Protein AF-A0A4C1X4C9-F1 (afdb_monomer_lite)

Sequence (118 aa):
MAAKERANELARNTTLTKDTAVRNKELEFVNSAVFLGITLDNRLQWGPHISKLARKFSSAAYAVKKMRNLSDVETARLVYFGCFHSLMSYGILLWGNAADIHRIFVLQNRAVRAIYKL

Radius of gyration: 23.97 Å; chains: 1; bounding box: 50×18×79 Å

Secondary structure (DSSP, 8-state):
-HHHHHHHHHHHTTGGG---EETTEEPP--SEEEETTEEEETT---HHHHHHHHHHHHHHHHHHHHHHHHS-HHHHHHHHIIIIIHHHHHHHHHHTT-TTHHHHHHHHHHHHHHHHT-

pLDDT: mean 77.12, std 12.58, range [46.16, 89.81]

Foldseek 3Di:
DVVVVVVVVVVVVVVVPQPPDDPNDHDDDDQWDQDPNAIQGPVLLSPVRVVVVLVVLLVLLVVLLVVLVVDALVVSVVSCCVPPVVVCVVCCVRCVPHPPCVSSVVSNVSSVCSSVVD

Structure (mmCIF, N/CA/C/O backbone):
data_AF-A0A4C1X4C9-F1
#
_entry.id   AF-A0A4C1X4C9-F1
#
loop_
_atom_site.group_PDB
_atom_site.id
_atom_site.type_symbol
_atom_site.label_atom_id
_atom_site.label_alt_id
_atom_site.label_comp_id
_atom_site.label_asym_id
_atom_site.label_entity_id
_atom_site.label_seq_id
_atom_site.pdbx_PDB_ins_code
_atom_site.Cartn_x
_atom_site.Cartn_y
_atom_site.Cartn_z
_atom_site.occupancy
_atom_site.B_iso_or_equiv
_atom_site.auth_seq_id
_atom_site.auth_comp_id
_atom_site.auth_asym_id
_atom_site.auth_atom_id
_atom_site.pdbx_PDB_model_num
ATOM 1 N N . MET A 1 1 ? 29.092 -5.641 -57.703 1.00 52.62 1 MET A N 1
ATOM 2 C CA . MET A 1 1 ? 29.106 -4.311 -57.051 1.00 52.62 1 MET A CA 1
ATOM 3 C C . MET A 1 1 ? 27.881 -4.098 -56.155 1.00 52.62 1 MET A C 1
ATOM 5 O O . MET A 1 1 ? 28.078 -3.817 -54.985 1.00 52.62 1 MET A O 1
ATOM 9 N N . ALA A 1 2 ? 26.660 -4.392 -56.623 1.00 55.78 2 ALA A N 1
ATOM 10 C CA . ALA A 1 2 ? 25.406 -4.236 -55.860 1.00 55.78 2 ALA A CA 1
ATOM 11 C C . ALA A 1 2 ? 25.268 -5.070 -54.558 1.00 55.78 2 ALA A C 1
ATOM 13 O O . ALA A 1 2 ? 24.536 -4.691 -53.648 1.00 55.78 2 ALA A O 1
ATOM 14 N N . ALA A 1 3 ? 25.975 -6.201 -54.428 1.00 55.34 3 ALA A N 1
ATOM 15 C CA . ALA A 1 3 ? 25.896 -7.051 -53.230 1.00 55.34 3 ALA A CA 1
ATOM 16 C C . ALA A 1 3 ? 26.633 -6.467 -52.006 1.00 55.34 3 ALA A C 1
ATOM 18 O O . ALA A 1 3 ? 26.209 -6.682 -50.874 1.00 55.34 3 ALA A O 1
ATOM 19 N N . LYS A 1 4 ? 27.709 -5.693 -52.224 1.00 55.28 4 LYS A N 1
ATOM 20 C CA . LYS A 1 4 ? 28.454 -5.014 -51.144 1.00 55.28 4 LYS A CA 1
ATOM 21 C C . LYS A 1 4 ? 27.690 -3.812 -50.583 1.00 55.28 4 LYS A C 1
ATOM 23 O O . LYS A 1 4 ? 27.851 -3.473 -49.418 1.00 55.28 4 LYS A O 1
ATOM 28 N N . GLU A 1 5 ? 26.847 -3.198 -51.404 1.00 58.91 5 GLU A N 1
ATOM 29 C CA . GLU A 1 5 ? 26.063 -2.014 -51.050 1.00 58.91 5 GLU A CA 1
ATOM 30 C C . GLU A 1 5 ? 24.867 -2.379 -50.157 1.00 58.91 5 GLU A C 1
ATOM 32 O O . GLU A 1 5 ? 24.668 -1.765 -49.111 1.00 58.91 5 GLU A O 1
ATOM 37 N N . ARG A 1 6 ? 24.188 -3.497 -50.462 1.00 59.62 6 ARG A N 1
ATOM 38 C CA . ARG A 1 6 ? 23.116 -4.066 -49.621 1.00 59.62 6 ARG A CA 1
ATOM 39 C C . ARG A 1 6 ? 23.594 -4.529 -48.240 1.00 59.62 6 ARG A C 1
ATOM 41 O O . ARG A 1 6 ? 22.866 -4.391 -47.263 1.00 59.62 6 ARG A O 1
ATOM 48 N N . ALA A 1 7 ? 24.820 -5.048 -48.138 1.00 58.94 7 ALA A N 1
ATOM 49 C CA . ALA A 1 7 ? 25.412 -5.420 -46.849 1.00 58.94 7 ALA A CA 1
ATOM 50 C C . ALA A 1 7 ? 25.719 -4.191 -45.970 1.00 58.94 7 ALA A C 1
ATOM 52 O O . ALA A 1 7 ? 25.633 -4.268 -44.748 1.00 58.94 7 ALA A O 1
ATOM 53 N N . ASN A 1 8 ? 26.034 -3.047 -46.588 1.00 60.59 8 ASN A N 1
ATOM 54 C CA . ASN A 1 8 ? 26.298 -1.793 -45.884 1.00 60.59 8 ASN A CA 1
ATOM 55 C C . ASN A 1 8 ? 24.996 -1.121 -45.404 1.00 60.59 8 ASN A C 1
ATOM 57 O O . ASN A 1 8 ? 24.964 -0.551 -44.320 1.00 60.59 8 ASN A O 1
ATOM 61 N N . GLU A 1 9 ? 23.893 -1.237 -46.149 1.00 59.56 9 GLU A N 1
ATOM 62 C CA . GLU A 1 9 ? 22.572 -0.788 -45.675 1.00 59.56 9 GLU A CA 1
ATOM 63 C C . GLU A 1 9 ? 22.032 -1.642 -44.517 1.00 59.56 9 GLU A C 1
ATOM 65 O O . GLU A 1 9 ? 21.468 -1.087 -43.574 1.00 59.56 9 GLU A O 1
ATOM 70 N N . LEU A 1 10 ? 22.277 -2.962 -44.528 1.00 58.66 10 LEU A N 1
ATOM 71 C CA . LEU A 1 10 ? 21.900 -3.870 -43.431 1.00 58.66 10 LEU A CA 1
ATOM 72 C C . LEU A 1 10 ? 22.772 -3.703 -42.164 1.00 58.66 10 LEU A C 1
ATOM 74 O O . LEU A 1 10 ? 22.393 -4.110 -41.068 1.00 58.66 10 LEU A O 1
ATOM 78 N N . ALA A 1 11 ? 23.962 -3.115 -42.298 1.00 54.94 11 ALA A N 1
ATOM 79 C CA . ALA A 1 11 ? 24.810 -2.762 -41.159 1.00 54.94 11 ALA A CA 1
ATOM 80 C C . ALA A 1 11 ? 24.410 -1.410 -40.540 1.00 54.94 11 ALA A C 1
ATOM 82 O O . ALA A 1 11 ? 24.562 -1.210 -39.338 1.00 54.94 11 ALA A O 1
ATOM 83 N N . ARG A 1 12 ? 23.872 -0.481 -41.345 1.00 52.97 12 ARG A N 1
ATOM 84 C CA . ARG A 1 12 ? 23.424 0.846 -40.884 1.00 52.97 12 ARG A CA 1
ATOM 85 C C . ARG A 1 12 ? 22.077 0.829 -40.163 1.00 52.97 12 ARG A C 1
ATOM 87 O O . ARG A 1 12 ? 21.820 1.707 -39.350 1.00 52.97 12 ARG A O 1
ATOM 94 N N . ASN A 1 13 ? 21.209 -0.139 -40.448 1.00 56.03 13 ASN A N 1
ATOM 95 C CA . ASN A 1 13 ? 19.903 -0.260 -39.789 1.00 56.03 13 ASN A CA 1
ATOM 96 C C . ASN A 1 13 ? 19.943 -1.111 -38.502 1.00 56.03 13 ASN A C 1
ATOM 98 O O . ASN A 1 13 ? 19.028 -1.010 -37.689 1.00 56.03 13 ASN A O 1
ATOM 102 N N . THR A 1 14 ? 21.007 -1.888 -38.269 1.00 51.84 14 THR A N 1
ATOM 103 C CA . THR A 1 14 ? 21.227 -2.642 -37.018 1.00 51.84 14 THR A CA 1
A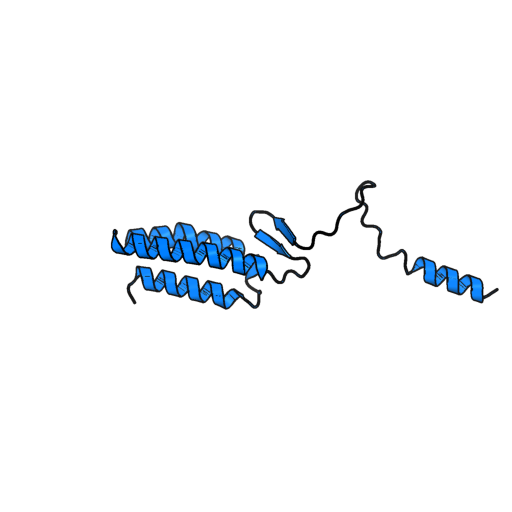TOM 104 C C . THR A 1 14 ? 21.948 -1.835 -35.935 1.00 51.84 14 THR A C 1
ATOM 106 O O . THR A 1 14 ? 21.823 -2.150 -34.753 1.00 51.84 14 THR A O 1
ATOM 109 N N . THR A 1 15 ? 22.651 -0.760 -36.298 1.00 46.16 15 THR A N 1
ATOM 110 C CA . THR A 1 15 ? 23.299 0.163 -35.348 1.00 46.16 15 THR A CA 1
ATOM 111 C C . THR A 1 15 ? 22.362 1.227 -34.772 1.00 46.16 15 THR A C 1
ATOM 113 O O . THR A 1 15 ? 22.698 1.840 -33.766 1.00 46.16 15 THR A O 1
ATOM 116 N N . LEU A 1 16 ? 21.148 1.398 -35.307 1.00 51.97 16 LEU A N 1
ATOM 117 C CA . LEU A 1 16 ? 20.179 2.382 -34.798 1.00 51.97 16 LEU A CA 1
ATOM 118 C C . LEU A 1 16 ? 19.505 1.995 -33.465 1.00 51.97 16 LEU A C 1
ATOM 120 O O . LEU A 1 16 ? 18.689 2.760 -32.958 1.00 51.97 16 LEU A O 1
ATOM 124 N N . THR A 1 17 ? 19.819 0.838 -32.870 1.00 47.66 17 THR A N 1
ATOM 125 C CA . THR A 1 17 ? 19.151 0.366 -31.639 1.00 47.66 17 THR A CA 1
ATOM 126 C C . THR A 1 17 ? 20.036 0.296 -30.394 1.00 47.66 17 THR A C 1
ATOM 128 O O . THR A 1 17 ? 19.593 -0.268 -29.395 1.00 47.66 17 THR A O 1
ATOM 131 N N . LYS A 1 18 ? 21.269 0.825 -30.397 1.00 51.53 18 LYS A N 1
ATOM 132 C CA . LYS A 1 18 ? 22.172 0.659 -29.238 1.00 51.53 18 LYS A CA 1
ATOM 133 C C . LYS A 1 18 ? 23.030 1.861 -28.839 1.00 51.53 18 LYS A C 1
ATOM 135 O O . LYS A 1 18 ? 24.028 1.677 -28.156 1.00 51.53 18 LYS A O 1
ATOM 140 N N . ASP A 1 19 ? 22.588 3.082 -29.113 1.00 49.91 19 ASP A N 1
ATOM 141 C CA . ASP A 1 19 ? 23.253 4.271 -28.565 1.00 49.91 19 ASP A CA 1
ATOM 142 C C . ASP A 1 19 ? 22.530 4.783 -27.310 1.00 49.91 19 ASP A C 1
ATOM 144 O O . ASP A 1 19 ? 21.938 5.858 -27.289 1.00 49.91 19 ASP A O 1
ATOM 148 N N . THR A 1 20 ? 22.576 4.011 -26.221 1.00 53.62 20 THR A N 1
ATOM 149 C CA . THR A 1 20 ? 22.226 4.511 -24.879 1.00 53.62 20 THR A CA 1
ATOM 150 C C . THR A 1 20 ? 23.492 4.873 -24.111 1.00 53.62 20 THR A C 1
ATOM 152 O O . THR A 1 20 ? 23.803 4.281 -23.078 1.00 53.62 20 THR A O 1
ATOM 155 N N . ALA A 1 21 ? 24.239 5.846 -24.636 1.00 50.53 21 ALA A N 1
ATOM 156 C CA . ALA A 1 21 ? 25.384 6.444 -23.962 1.00 50.53 21 ALA A CA 1
ATOM 157 C C . ALA A 1 21 ? 25.065 7.902 -23.610 1.00 50.53 21 ALA A C 1
ATOM 159 O O . ALA A 1 21 ? 25.107 8.796 -24.453 1.00 50.53 21 ALA A O 1
ATOM 160 N 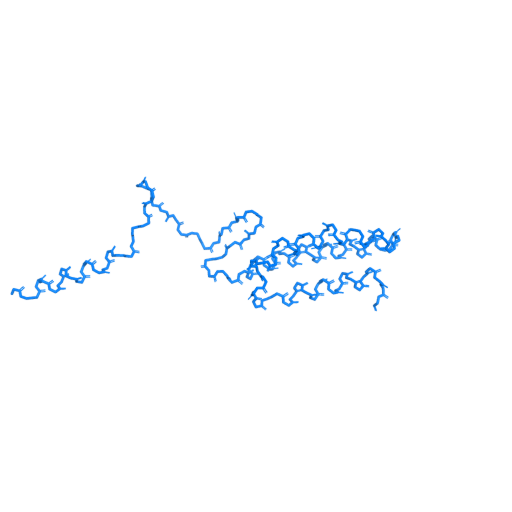N . VAL A 1 22 ? 24.770 8.167 -22.337 1.00 59.59 22 VAL A N 1
ATOM 161 C CA . VAL A 1 22 ? 24.715 9.540 -21.820 1.00 59.59 22 VAL A CA 1
ATOM 162 C C . VAL A 1 22 ? 26.110 9.874 -21.299 1.00 59.59 22 VAL A C 1
ATOM 164 O O . VAL A 1 22 ? 26.558 9.300 -20.311 1.00 59.59 22 VAL A O 1
ATOM 167 N N . ARG A 1 23 ? 26.818 10.793 -21.970 1.00 57.12 23 ARG A N 1
ATOM 168 C CA . ARG A 1 23 ? 28.203 11.197 -21.632 1.00 57.12 23 ARG A CA 1
ATOM 169 C C . ARG A 1 23 ? 29.202 10.027 -21.589 1.00 57.12 23 ARG A C 1
ATOM 171 O O . ARG A 1 23 ? 29.988 9.925 -20.651 1.00 57.12 23 ARG A O 1
ATOM 178 N N . ASN A 1 24 ? 29.184 9.162 -22.605 1.00 61.75 24 ASN A N 1
ATOM 179 C CA . ASN A 1 24 ? 30.178 8.092 -22.778 1.00 61.75 24 ASN A CA 1
ATOM 180 C C . ASN A 1 24 ? 30.198 7.031 -21.651 1.00 61.75 24 ASN A C 1
ATOM 182 O O . ASN A 1 24 ? 31.215 6.381 -21.420 1.00 61.75 24 ASN A O 1
ATOM 186 N N . LYS A 1 25 ? 29.080 6.870 -20.931 1.00 63.84 25 LYS A N 1
ATOM 187 C CA . LYS A 1 25 ? 28.842 5.756 -20.005 1.00 63.84 25 LYS A CA 1
ATOM 188 C C . LYS A 1 25 ? 27.735 4.867 -20.551 1.00 63.84 25 LYS A C 1
ATOM 190 O O . LYS A 1 25 ? 26.658 5.372 -20.869 1.00 63.84 25 LYS A O 1
ATOM 195 N N . GLU A 1 26 ? 28.006 3.568 -20.628 1.00 64.00 26 GLU A N 1
ATOM 196 C CA . GLU A 1 26 ? 26.994 2.556 -20.925 1.00 64.00 26 GLU A CA 1
ATOM 197 C C . GLU A 1 26 ? 25.935 2.564 -19.818 1.00 64.00 26 GLU A C 1
ATOM 199 O O . GLU A 1 26 ? 26.251 2.500 -18.627 1.00 64.00 26 GLU A O 1
ATOM 204 N N . LEU A 1 27 ? 24.671 2.714 -20.210 1.00 66.94 27 LEU A N 1
ATOM 205 C CA . LEU A 1 27 ? 23.546 2.634 -19.290 1.00 66.94 27 LEU A CA 1
ATOM 206 C C . LEU A 1 27 ? 23.105 1.179 -19.148 1.00 66.94 27 LEU A C 1
ATOM 208 O O . LEU A 1 27 ? 22.737 0.531 -20.127 1.00 66.94 27 LEU A O 1
ATOM 212 N N . GLU A 1 28 ? 23.098 0.681 -17.915 1.00 68.19 28 GLU A N 1
ATOM 213 C CA . GLU A 1 28 ? 22.517 -0.621 -17.608 1.00 68.19 28 GLU A CA 1
ATOM 214 C C . GLU A 1 28 ? 20.987 -0.540 -17.653 1.00 68.19 28 GLU A C 1
ATOM 216 O O . GLU A 1 28 ? 20.356 0.264 -16.959 1.00 68.19 28 GLU A O 1
ATOM 221 N N . PHE A 1 29 ? 20.372 -1.409 -18.454 1.00 66.44 29 PHE A N 1
ATOM 222 C CA . PHE A 1 29 ? 18.928 -1.598 -18.433 1.00 66.44 29 PHE A CA 1
ATOM 223 C C . PHE A 1 29 ? 18.544 -2.398 -17.191 1.00 66.44 29 PHE A C 1
ATOM 225 O O . PHE A 1 29 ? 18.724 -3.614 -17.128 1.00 66.44 29 PHE A O 1
ATOM 232 N N . VAL A 1 30 ? 17.990 -1.711 -16.197 1.00 74.25 30 VAL A N 1
ATOM 233 C CA . VAL A 1 30 ? 17.461 -2.361 -14.999 1.00 74.25 30 VAL A CA 1
ATOM 234 C C . VAL A 1 30 ? 16.002 -2.739 -15.240 1.00 74.25 30 VAL A C 1
ATOM 236 O O . VAL A 1 30 ? 15.190 -1.905 -15.635 1.00 74.25 30 VAL A O 1
ATOM 239 N N . ASN A 1 31 ? 15.645 -3.996 -14.968 1.00 71.56 31 ASN A N 1
ATOM 240 C CA . ASN A 1 31 ? 14.266 -4.471 -15.131 1.00 71.56 31 ASN A CA 1
ATOM 241 C C . ASN A 1 31 ? 13.291 -3.825 -14.140 1.00 71.56 31 ASN A C 1
ATOM 243 O O . ASN A 1 31 ? 12.114 -3.697 -14.448 1.00 71.56 31 ASN A O 1
ATOM 247 N N . SER A 1 32 ? 13.770 -3.386 -12.974 1.00 76.75 32 SER A N 1
ATOM 248 C CA . SER A 1 32 ? 12.955 -2.655 -12.009 1.00 76.75 32 SER A CA 1
ATOM 249 C C . SER A 1 32 ? 13.758 -1.589 -11.273 1.00 76.75 32 SER A C 1
ATOM 251 O O . SER A 1 32 ? 14.826 -1.893 -10.744 1.00 76.75 32 SER A O 1
ATOM 253 N N . ALA A 1 33 ? 13.222 -0.379 -11.152 1.00 82.25 33 ALA A N 1
ATOM 254 C CA . ALA A 1 33 ? 13.844 0.723 -10.423 1.00 82.25 33 ALA A CA 1
ATOM 255 C C . ALA A 1 33 ? 12.906 1.248 -9.333 1.00 82.25 33 ALA A C 1
ATOM 257 O O . ALA A 1 33 ? 11.691 1.292 -9.509 1.00 82.25 33 ALA A O 1
ATOM 258 N N . VAL A 1 34 ? 13.454 1.660 -8.189 1.00 82.69 34 VAL A N 1
ATOM 259 C CA . VAL A 1 34 ? 12.666 2.351 -7.162 1.00 82.69 34 VAL A CA 1
ATOM 260 C C . VAL A 1 34 ? 12.797 3.849 -7.382 1.00 82.69 34 VAL A C 1
ATOM 262 O O . VAL A 1 34 ? 13.881 4.403 -7.240 1.00 82.69 34 VAL A O 1
ATOM 265 N N . PHE A 1 35 ? 11.683 4.503 -7.681 1.00 81.56 35 PHE A N 1
ATOM 266 C CA . PHE A 1 35 ? 11.603 5.948 -7.821 1.00 81.56 35 PHE A CA 1
ATOM 267 C C . PHE A 1 35 ? 10.557 6.491 -6.854 1.00 81.56 35 PHE A C 1
ATOM 269 O O . PHE A 1 35 ? 9.404 6.065 -6.873 1.00 81.56 35 PHE A O 1
ATOM 276 N N . LEU A 1 36 ? 10.970 7.403 -5.970 1.00 81.69 36 LEU A N 1
ATOM 277 C CA . LEU A 1 36 ? 10.070 8.090 -5.035 1.00 81.69 36 LEU A CA 1
ATOM 278 C C . LEU A 1 36 ? 9.218 7.129 -4.167 1.00 81.69 36 LEU A C 1
ATOM 280 O O . LEU A 1 36 ? 8.065 7.402 -3.837 1.00 81.69 36 LEU A O 1
ATOM 284 N N . GLY A 1 37 ? 9.793 5.968 -3.820 1.00 78.69 37 GLY A N 1
ATOM 285 C CA . GLY A 1 37 ? 9.143 4.908 -3.035 1.00 78.69 37 GLY A CA 1
ATOM 286 C C . GLY A 1 37 ? 8.277 3.928 -3.842 1.00 78.69 37 GLY A C 1
ATOM 287 O O . GLY A 1 37 ? 7.756 2.965 -3.269 1.00 78.69 37 GLY A O 1
ATOM 288 N N . ILE A 1 38 ? 8.158 4.129 -5.155 1.00 80.88 38 ILE A N 1
ATOM 289 C CA . ILE A 1 38 ? 7.389 3.301 -6.085 1.00 80.88 38 ILE A CA 1
ATOM 290 C C . ILE A 1 38 ? 8.349 2.427 -6.895 1.00 80.88 38 ILE A C 1
ATOM 292 O O . ILE A 1 38 ? 9.399 2.887 -7.329 1.00 80.88 38 ILE A O 1
ATOM 296 N N . THR A 1 39 ? 8.010 1.150 -7.081 1.00 82.00 39 THR A N 1
ATOM 297 C CA . THR A 1 39 ? 8.804 0.238 -7.917 1.00 82.00 39 THR A CA 1
ATOM 298 C C . THR A 1 39 ? 8.268 0.308 -9.342 1.00 82.00 39 THR A C 1
ATOM 300 O O . THR A 1 39 ? 7.174 -0.180 -9.611 1.00 82.00 39 THR A O 1
ATOM 303 N N . LEU A 1 40 ? 9.039 0.930 -10.225 1.00 79.38 40 LEU A N 1
ATOM 304 C CA . LEU A 1 40 ? 8.833 0.948 -11.666 1.00 79.38 40 LEU A CA 1
ATOM 305 C C . LEU A 1 40 ? 9.362 -0.359 -12.244 1.00 79.38 40 LEU A C 1
ATOM 307 O O . LEU A 1 40 ? 10.486 -0.748 -11.941 1.00 79.38 40 LEU A O 1
ATOM 311 N N . ASP A 1 41 ? 8.550 -1.020 -13.054 1.00 80.56 41 ASP A N 1
ATOM 312 C CA . ASP A 1 41 ? 8.931 -2.210 -13.815 1.00 80.56 41 ASP A CA 1
ATOM 313 C C . ASP A 1 41 ? 9.135 -1.820 -15.285 1.00 80.56 41 ASP A C 1
ATOM 315 O O . ASP A 1 41 ? 8.497 -0.879 -15.763 1.00 80.56 41 ASP A O 1
ATOM 319 N N . ASN A 1 42 ? 9.989 -2.538 -16.011 1.00 74.06 42 ASN A N 1
ATOM 320 C CA . ASN A 1 42 ? 10.341 -2.238 -17.405 1.00 74.06 42 ASN A CA 1
ATOM 321 C C . ASN A 1 42 ? 9.132 -2.250 -18.361 1.00 74.06 42 ASN A C 1
ATOM 323 O O . ASN A 1 42 ? 9.129 -1.550 -19.370 1.00 74.06 42 ASN A O 1
ATOM 327 N N . ARG A 1 43 ? 8.087 -3.013 -18.025 1.00 76.81 43 ARG A N 1
ATOM 328 C CA . ARG A 1 43 ? 6.812 -3.084 -18.755 1.00 76.81 43 ARG A CA 1
ATOM 329 C C . ARG A 1 43 ? 5.699 -2.261 -18.107 1.00 76.81 43 ARG A C 1
ATOM 331 O O . ARG A 1 43 ? 4.553 -2.379 -18.531 1.00 76.81 43 ARG A O 1
ATOM 338 N N . LEU A 1 44 ? 6.001 -1.494 -17.052 1.00 75.00 44 LEU A N 1
ATOM 339 C CA . LEU A 1 44 ? 5.021 -0.743 -16.257 1.00 75.00 44 LEU A CA 1
ATOM 340 C C . LEU A 1 44 ? 3.809 -1.603 -15.849 1.00 75.00 44 LEU A C 1
ATOM 342 O O . LEU A 1 44 ? 2.682 -1.123 -15.791 1.00 75.00 44 LEU A O 1
ATOM 346 N N . GLN A 1 45 ? 4.020 -2.897 -15.577 1.00 75.38 45 GLN A N 1
ATOM 347 C CA . GLN A 1 45 ? 2.930 -3.794 -15.175 1.00 75.38 45 GLN A CA 1
ATOM 348 C C . GLN A 1 45 ? 2.585 -3.670 -13.690 1.00 75.38 45 GLN A C 1
ATOM 350 O O . GLN A 1 45 ? 1.556 -4.182 -13.259 1.00 75.38 45 GLN A O 1
ATOM 355 N N . TRP A 1 46 ? 3.429 -2.990 -12.905 1.00 80.25 46 TRP A N 1
ATOM 356 C CA . TRP A 1 46 ? 3.244 -2.673 -11.482 1.00 80.25 46 TRP A CA 1
ATOM 357 C C . TRP A 1 46 ? 2.957 -3.868 -10.554 1.00 80.25 46 TRP A C 1
ATOM 359 O O . TRP A 1 46 ? 2.839 -3.671 -9.350 1.00 80.25 46 TRP A O 1
ATOM 369 N N . GLY A 1 47 ? 2.898 -5.107 -11.046 1.00 82.19 47 GLY A N 1
ATOM 370 C CA . GLY A 1 47 ? 2.574 -6.305 -10.265 1.00 82.19 47 GLY A CA 1
ATOM 371 C C . GLY A 1 47 ? 3.480 -6.512 -9.043 1.00 82.19 47 GLY A C 1
ATOM 372 O O . GLY A 1 47 ? 2.966 -6.670 -7.925 1.00 82.19 47 GLY A O 1
ATOM 373 N N . PRO A 1 48 ? 4.822 -6.428 -9.182 1.00 80.75 48 PRO A N 1
ATOM 374 C CA . PRO A 1 48 ? 5.735 -6.498 -8.040 1.00 80.75 48 PRO A CA 1
ATOM 375 C C . PRO A 1 48 ? 5.509 -5.362 -7.032 1.00 80.75 48 PRO A C 1
ATOM 377 O O . PRO A 1 48 ? 5.554 -5.577 -5.816 1.00 80.75 48 PRO A O 1
ATOM 380 N N . HIS A 1 49 ? 5.214 -4.155 -7.529 1.00 85.06 49 HIS A N 1
ATOM 381 C CA . HIS A 1 49 ? 4.908 -2.996 -6.694 1.00 85.06 49 HIS A CA 1
ATOM 382 C C . HIS A 1 49 ? 3.611 -3.199 -5.903 1.00 85.06 49 HIS A C 1
ATOM 384 O O . HIS A 1 49 ? 3.616 -3.066 -4.679 1.00 85.06 49 HIS A O 1
ATOM 390 N N . ILE A 1 50 ? 2.532 -3.594 -6.579 1.00 85.75 50 ILE A N 1
ATOM 391 C CA . ILE A 1 50 ? 1.212 -3.863 -6.000 1.00 85.75 50 ILE A CA 1
ATOM 392 C C . ILE A 1 50 ? 1.295 -4.975 -4.968 1.00 85.75 50 ILE A C 1
ATOM 394 O O . ILE A 1 50 ? 0.732 -4.841 -3.889 1.00 85.75 50 ILE A O 1
ATOM 398 N N . SER A 1 51 ? 2.055 -6.035 -5.233 1.00 86.94 51 SER A N 1
ATOM 399 C CA . SER A 1 51 ? 2.259 -7.123 -4.272 1.00 86.94 51 SER A CA 1
ATOM 400 C C . SER A 1 51 ? 2.955 -6.632 -2.997 1.00 86.94 51 SER A C 1
ATOM 402 O O . SER A 1 51 ? 2.525 -6.934 -1.877 1.00 86.94 51 SER A O 1
ATOM 404 N N . LYS A 1 52 ? 4.001 -5.808 -3.140 1.00 86.81 52 LYS A N 1
ATOM 405 C CA . LYS A 1 52 ? 4.704 -5.196 -2.002 1.00 86.81 52 LYS A CA 1
ATOM 406 C C . LYS A 1 52 ? 3.800 -4.228 -1.232 1.00 86.81 52 LYS A C 1
ATOM 408 O O . LYS A 1 52 ? 3.818 -4.225 0.003 1.00 86.81 52 LYS A O 1
ATOM 413 N N . LEU A 1 53 ? 3.005 -3.434 -1.945 1.00 87.56 53 LEU A N 1
ATOM 414 C CA . LEU A 1 53 ? 2.061 -2.475 -1.382 1.00 87.56 53 LEU A CA 1
ATOM 415 C C . LEU A 1 53 ? 0.908 -3.183 -0.656 1.00 87.56 53 LEU A C 1
ATOM 417 O O . LEU A 1 53 ? 0.609 -2.847 0.485 1.00 87.56 53 LEU A O 1
ATOM 421 N N . ALA A 1 54 ? 0.346 -4.240 -1.241 1.00 88.00 54 ALA A N 1
ATOM 422 C CA . ALA A 1 54 ? -0.691 -5.077 -0.645 1.00 88.00 54 ALA A CA 1
ATOM 423 C C . ALA A 1 54 ? -0.224 -5.725 0.665 1.00 88.00 54 ALA A C 1
ATOM 425 O O . ALA A 1 54 ? -0.983 -5.778 1.633 1.00 88.00 54 ALA A O 1
ATOM 426 N N . ARG A 1 55 ? 1.039 -6.163 0.751 1.00 89.06 55 ARG A N 1
ATOM 427 C CA . ARG A 1 55 ? 1.603 -6.687 2.005 1.00 89.06 55 ARG A CA 1
ATOM 428 C C . ARG A 1 55 ? 1.695 -5.607 3.087 1.00 89.06 55 ARG A C 1
ATOM 430 O O . ARG A 1 55 ? 1.317 -5.860 4.230 1.00 89.06 55 ARG A O 1
ATOM 437 N N . LYS A 1 56 ? 2.139 -4.395 2.729 1.00 86.94 56 LYS A N 1
ATOM 438 C CA . LYS A 1 56 ? 2.149 -3.241 3.647 1.00 86.94 56 LYS A CA 1
ATOM 439 C C . LYS A 1 56 ? 0.736 -2.881 4.109 1.00 86.94 56 LYS A C 1
ATOM 441 O O . LYS A 1 56 ? 0.509 -2.756 5.308 1.00 86.94 56 LYS A O 1
ATOM 446 N N . PHE A 1 57 ? -0.216 -2.794 3.182 1.00 87.00 57 PHE A N 1
ATOM 447 C CA . PHE A 1 57 ? -1.612 -2.505 3.496 1.00 87.00 57 PHE A CA 1
ATOM 448 C C . PHE A 1 57 ? -2.275 -3.605 4.317 1.00 87.00 57 PHE A C 1
ATOM 450 O O . PHE A 1 57 ? -3.061 -3.298 5.199 1.00 87.00 57 PHE A O 1
ATOM 457 N N . SER A 1 58 ? -1.928 -4.874 4.121 1.00 87.38 58 SER A N 1
ATOM 458 C CA . SER A 1 58 ? -2.441 -5.960 4.966 1.00 87.38 58 SER A CA 1
ATOM 459 C C . SER A 1 58 ? -1.996 -5.801 6.423 1.00 87.38 58 SER A C 1
ATOM 461 O O . SER A 1 58 ? -2.810 -5.936 7.335 1.00 87.38 58 SER A O 1
ATOM 463 N N . SER A 1 59 ? -0.723 -5.4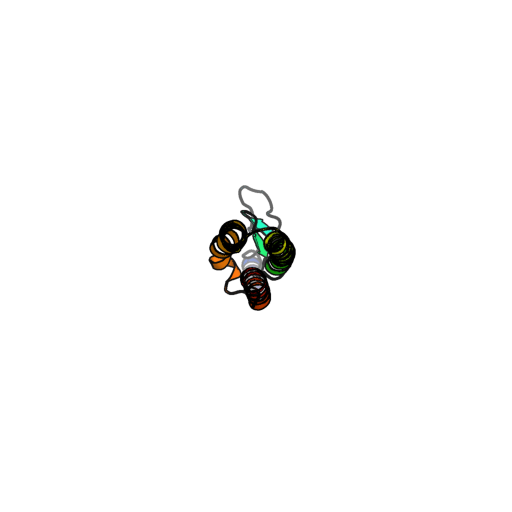52 6.645 1.00 86.94 59 SER A N 1
ATOM 464 C CA . SER A 1 59 ? -0.202 -5.155 7.985 1.00 86.94 59 SER A CA 1
ATOM 465 C C . SER A 1 59 ? -0.860 -3.906 8.584 1.00 86.94 59 SER A C 1
ATOM 467 O O . SER A 1 59 ? -1.315 -3.927 9.726 1.00 86.94 59 SER A O 1
ATOM 469 N N . ALA A 1 60 ? -1.015 -2.843 7.788 1.00 84.69 60 ALA A N 1
ATOM 470 C CA . ALA A 1 60 ? -1.708 -1.630 8.215 1.00 84.69 60 ALA A CA 1
ATOM 471 C C . ALA A 1 60 ? -3.187 -1.893 8.551 1.00 84.69 60 ALA A C 1
ATOM 473 O O . ALA A 1 60 ? -3.678 -1.407 9.564 1.00 84.69 60 ALA A O 1
ATOM 474 N N . ALA A 1 61 ? -3.894 -2.713 7.766 1.00 85.62 61 ALA A N 1
ATOM 475 C CA . ALA A 1 61 ? -5.280 -3.103 8.030 1.00 85.62 61 ALA A CA 1
ATOM 476 C C . ALA A 1 61 ? -5.393 -3.878 9.346 1.00 85.62 61 ALA A C 1
ATOM 478 O O . ALA A 1 61 ? -6.330 -3.671 10.115 1.00 85.62 61 ALA A O 1
ATOM 479 N N . TYR A 1 62 ? -4.425 -4.753 9.627 1.00 86.44 62 TYR A N 1
ATOM 480 C CA . TYR A 1 62 ? -4.355 -5.460 10.900 1.00 86.44 62 TYR A CA 1
ATOM 481 C C . TYR A 1 62 ? -4.096 -4.504 12.072 1.00 86.44 62 TYR A C 1
ATOM 483 O O . TYR A 1 62 ? -4.765 -4.605 13.099 1.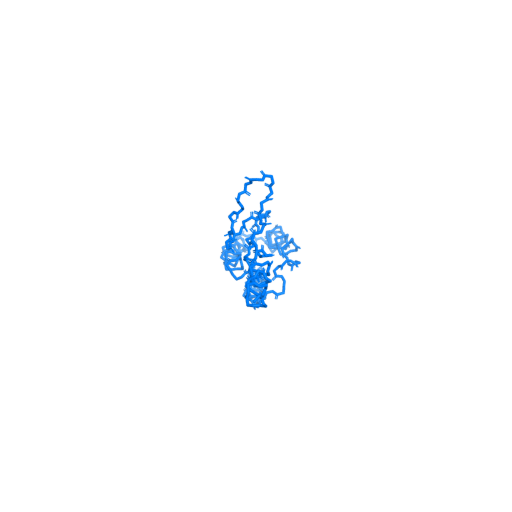00 86.44 62 TYR A O 1
ATOM 491 N N . ALA A 1 63 ? -3.188 -3.539 11.910 1.00 84.56 63 ALA A N 1
ATOM 492 C CA . ALA A 1 63 ? -2.933 -2.511 12.914 1.00 84.56 63 ALA A CA 1
ATOM 493 C C . ALA A 1 63 ? -4.179 -1.648 13.182 1.00 84.56 63 ALA A C 1
ATOM 495 O O . ALA A 1 63 ? -4.533 -1.444 14.341 1.00 84.56 63 ALA A O 1
ATOM 496 N N . VAL A 1 64 ? -4.895 -1.223 12.134 1.00 83.81 64 VAL A N 1
ATOM 497 C CA . VAL A 1 64 ? -6.172 -0.494 12.247 1.00 83.81 64 VAL A CA 1
ATOM 498 C C . VAL A 1 64 ? -7.219 -1.340 12.970 1.00 83.81 64 VAL A C 1
ATOM 500 O O . VAL A 1 64 ? -7.873 -0.847 13.883 1.00 83.81 64 VAL A O 1
ATOM 503 N N . LYS A 1 65 ? -7.338 -2.632 12.636 1.00 85.06 65 LYS A N 1
ATOM 504 C CA . LYS A 1 65 ? -8.241 -3.559 13.332 1.00 85.06 65 LYS A CA 1
ATOM 505 C C . LYS A 1 65 ? -7.892 -3.686 14.818 1.00 85.06 65 LYS A C 1
ATOM 507 O O . LYS A 1 65 ? -8.784 -3.677 15.660 1.00 85.06 65 LYS A O 1
ATOM 512 N N . LYS A 1 66 ? -6.603 -3.798 15.151 1.00 85.25 66 LYS A N 1
ATOM 513 C CA . LYS A 1 66 ? -6.142 -3.890 16.541 1.00 85.25 66 LYS A CA 1
ATOM 514 C C . LYS A 1 66 ? -6.408 -2.592 17.301 1.00 85.25 66 LYS A C 1
ATOM 516 O O . LYS A 1 66 ? -6.909 -2.657 18.416 1.00 85.25 66 LYS A O 1
ATOM 521 N N . MET A 1 67 ? -6.141 -1.437 16.692 1.00 82.75 67 MET A N 1
ATOM 522 C CA . MET A 1 67 ? -6.460 -0.143 17.296 1.00 82.75 67 MET A CA 1
ATOM 523 C C . MET A 1 67 ? -7.958 0.023 17.500 1.00 82.75 67 MET A C 1
ATOM 525 O O . MET A 1 67 ? -8.360 0.387 18.590 1.00 82.75 67 MET A O 1
ATOM 529 N N . ARG A 1 68 ? -8.798 -0.376 16.544 1.00 82.00 68 ARG A N 1
ATOM 530 C CA . ARG A 1 68 ? -10.256 -0.353 16.715 1.00 82.00 68 ARG A CA 1
ATOM 531 C C . ARG A 1 68 ? -10.762 -1.219 17.879 1.00 82.00 68 ARG A C 1
ATOM 533 O O . ARG A 1 68 ? -11.823 -0.938 18.427 1.00 82.00 68 ARG A O 1
ATOM 540 N N . ASN A 1 69 ? -10.039 -2.269 18.264 1.00 82.25 69 ASN A N 1
ATOM 541 C CA . ASN A 1 69 ? -10.378 -3.042 19.464 1.00 82.25 69 ASN A CA 1
ATOM 542 C C . ASN A 1 69 ? -10.013 -2.313 20.767 1.00 82.25 69 ASN A C 1
ATOM 544 O O . ASN A 1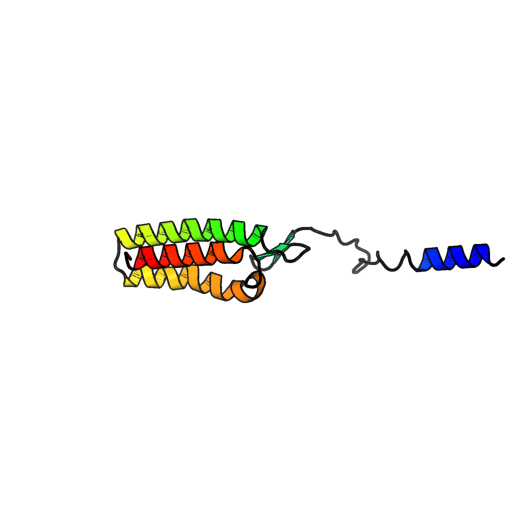 69 ? -10.566 -2.644 21.809 1.00 82.25 69 ASN A O 1
ATOM 548 N N . LEU A 1 70 ? -9.076 -1.366 20.712 1.00 79.31 70 LEU A N 1
ATOM 549 C CA . LEU A 1 70 ? -8.547 -0.623 21.858 1.00 79.31 70 LEU A CA 1
ATOM 550 C C . LEU A 1 70 ? -9.127 0.799 21.966 1.00 79.31 70 LEU A C 1
ATOM 552 O O . LEU A 1 70 ? -9.129 1.360 23.055 1.00 79.31 70 LEU A O 1
ATOM 556 N N . SER A 1 71 ? -9.582 1.391 20.858 1.00 79.31 71 SER A N 1
ATOM 557 C CA . SER A 1 71 ? -9.968 2.801 20.753 1.00 79.31 71 SER A CA 1
ATOM 558 C C . SER A 1 71 ? -11.284 3.035 20.001 1.00 79.31 71 SER A C 1
ATOM 560 O O . SER A 1 71 ? -11.880 2.133 19.397 1.00 79.31 71 SER A O 1
ATOM 562 N N . ASP A 1 72 ? -11.749 4.284 20.052 1.00 83.06 72 ASP A N 1
ATOM 563 C CA . ASP A 1 72 ? -12.991 4.722 19.425 1.00 83.06 72 ASP A CA 1
ATOM 564 C C . ASP A 1 72 ? -12.934 4.737 17.876 1.00 83.06 72 ASP A C 1
ATOM 566 O O . ASP A 1 72 ? -11.860 4.711 17.260 1.00 83.06 72 ASP A O 1
ATOM 570 N N . VAL A 1 73 ? -14.110 4.737 17.227 1.00 83.25 73 VAL A N 1
ATOM 571 C CA . VAL A 1 73 ? -14.261 4.735 15.758 1.00 83.25 73 VAL A CA 1
ATOM 572 C C . VAL A 1 73 ? -13.499 5.901 15.144 1.00 83.25 73 VAL A C 1
ATOM 574 O O . VAL A 1 73 ? -12.845 5.733 14.112 1.00 83.25 73 VAL A O 1
ATOM 577 N N . GLU A 1 74 ? -13.572 7.076 15.768 1.00 85.44 74 GLU A N 1
ATOM 578 C CA . GLU A 1 74 ? -13.011 8.300 15.205 1.00 85.44 74 GLU A CA 1
ATOM 579 C C . GLU A 1 74 ? -11.487 8.238 15.095 1.00 85.44 74 GLU A C 1
ATOM 581 O O . GLU A 1 74 ? -10.918 8.605 14.063 1.00 85.44 74 GLU A O 1
ATOM 586 N N . THR A 1 75 ? -10.819 7.675 16.106 1.00 85.56 75 THR A N 1
ATOM 587 C CA . THR A 1 75 ? -9.367 7.467 16.083 1.00 85.56 75 THR A CA 1
ATOM 588 C C . THR A 1 75 ? -8.971 6.472 14.994 1.00 85.56 75 THR A C 1
ATOM 590 O O . THR A 1 75 ? -8.041 6.725 14.227 1.00 85.56 75 THR A O 1
ATOM 593 N N . ALA A 1 76 ? -9.698 5.357 14.871 1.00 85.00 76 ALA A N 1
ATOM 594 C CA . ALA A 1 76 ? -9.441 4.369 13.823 1.00 85.00 76 ALA A CA 1
ATOM 595 C C . ALA A 1 76 ? -9.658 4.956 12.413 1.00 85.00 76 ALA A C 1
ATOM 597 O O . ALA A 1 76 ? -8.890 4.660 11.492 1.00 85.00 76 ALA A O 1
ATOM 598 N N . ARG A 1 77 ? -10.655 5.838 12.252 1.00 87.38 77 ARG A N 1
ATOM 599 C CA . ARG A 1 77 ? -10.921 6.572 11.008 1.00 87.38 77 ARG A CA 1
ATOM 600 C C . ARG A 1 77 ? -9.776 7.524 10.663 1.00 87.38 77 ARG A C 1
ATOM 602 O O . ARG A 1 77 ? -9.333 7.532 9.516 1.00 87.38 77 ARG A O 1
ATOM 609 N N . LEU A 1 78 ? -9.266 8.281 11.636 1.00 88.44 78 LEU A N 1
ATOM 610 C CA . LEU A 1 78 ? -8.144 9.200 11.428 1.00 88.44 78 LEU A CA 1
ATOM 611 C C . LEU A 1 78 ? -6.885 8.456 10.965 1.00 88.44 78 LEU A C 1
ATOM 613 O O . LEU A 1 78 ? -6.267 8.846 9.975 1.00 88.44 78 LEU A O 1
ATOM 617 N N . VAL A 1 79 ? -6.544 7.344 11.624 1.00 87.19 79 VAL A N 1
ATOM 618 C CA . VAL A 1 79 ? -5.402 6.502 11.231 1.00 87.19 79 VAL A CA 1
ATOM 619 C C . VAL A 1 79 ? -5.577 5.975 9.809 1.00 87.19 79 VAL A C 1
ATOM 621 O O . VAL A 1 79 ? -4.631 5.975 9.022 1.00 87.19 79 VAL A O 1
ATOM 624 N N . TYR A 1 80 ? -6.784 5.533 9.453 1.00 88.56 80 TYR A N 1
ATOM 625 C CA . TYR A 1 80 ? -7.064 5.070 8.100 1.00 88.56 80 TYR A CA 1
ATOM 626 C C . TYR A 1 80 ? -6.843 6.176 7.060 1.00 88.56 80 TYR A C 1
ATOM 628 O O . TYR A 1 80 ? -6.143 5.948 6.073 1.00 88.56 80 TYR A O 1
ATOM 636 N N . PHE A 1 81 ? -7.352 7.388 7.286 1.00 87.94 81 PHE A N 1
ATOM 637 C CA . PHE A 1 81 ? -7.086 8.502 6.373 1.00 87.94 81 PHE A CA 1
ATOM 638 C C . PHE A 1 81 ? -5.589 8.853 6.301 1.00 87.94 81 PHE A C 1
ATOM 640 O O . PHE A 1 81 ? -5.057 9.068 5.213 1.00 87.94 81 PHE A O 1
ATOM 647 N N . GLY A 1 82 ? -4.878 8.824 7.429 1.00 87.06 82 GLY A N 1
ATOM 648 C CA . GLY A 1 82 ? -3.449 9.137 7.482 1.00 87.06 82 GLY A CA 1
ATOM 649 C C . GLY A 1 82 ? -2.543 8.103 6.806 1.00 87.06 82 GLY A C 1
ATOM 650 O O . GLY A 1 82 ? -1.565 8.486 6.168 1.00 87.06 82 GLY A O 1
ATOM 651 N N . CYS A 1 83 ? -2.850 6.806 6.912 1.00 81.00 83 CYS A N 1
ATOM 652 C CA . CYS A 1 83 ? -1.972 5.729 6.433 1.00 81.00 83 CYS A CA 1
ATOM 653 C C . CYS A 1 83 ? -2.448 5.046 5.145 1.00 81.00 83 CYS A C 1
ATOM 655 O O . CYS A 1 83 ? -1.619 4.609 4.350 1.00 81.00 83 CYS A O 1
ATOM 657 N N . PHE A 1 84 ? -3.758 4.900 4.936 1.00 86.31 84 PHE A N 1
ATOM 658 C CA . PHE A 1 84 ? -4.293 4.288 3.716 1.00 86.31 84 PHE A CA 1
ATOM 659 C C . PHE A 1 84 ? -4.566 5.333 2.650 1.00 86.31 84 PHE A C 1
ATOM 661 O O . PHE A 1 84 ? -4.070 5.207 1.534 1.00 86.31 84 PHE A O 1
ATOM 668 N N . HIS A 1 85 ? -5.364 6.349 2.983 1.00 87.81 85 HIS A N 1
ATOM 669 C CA . HIS A 1 85 ? -5.848 7.295 1.982 1.00 87.81 85 HIS A CA 1
ATOM 670 C C . HIS A 1 85 ? -4.709 8.131 1.383 1.00 87.81 85 HIS A C 1
ATOM 672 O O . HIS A 1 85 ? -4.652 8.276 0.169 1.00 87.81 85 HIS A O 1
ATOM 678 N N . SER A 1 86 ? -3.754 8.589 2.196 1.00 89.38 86 SER A N 1
ATOM 679 C CA . SER A 1 86 ? -2.566 9.313 1.715 1.00 89.38 86 SER A CA 1
ATOM 680 C C . SER A 1 86 ? -1.735 8.503 0.704 1.00 89.38 86 SER A C 1
ATOM 682 O O . SER A 1 86 ? -1.419 8.997 -0.377 1.00 89.38 86 SER A O 1
ATOM 684 N N . LEU A 1 87 ? -1.428 7.237 1.016 1.00 84.56 87 LEU A N 1
ATOM 685 C CA . LEU A 1 87 ? -0.654 6.344 0.146 1.00 84.56 87 LEU A CA 1
ATOM 686 C C . LEU A 1 87 ? -1.423 5.968 -1.125 1.00 84.56 87 LEU A C 1
ATOM 688 O O . LEU A 1 87 ? -0.827 5.896 -2.200 1.00 84.56 87 LEU A O 1
ATOM 692 N N . MET A 1 88 ? -2.731 5.726 -1.000 1.00 86.44 88 MET A N 1
ATOM 693 C CA . MET A 1 88 ? -3.617 5.478 -2.136 1.00 86.44 88 MET A CA 1
ATOM 694 C C . MET A 1 88 ? -3.620 6.677 -3.080 1.00 86.44 88 MET A C 1
ATOM 696 O O . MET A 1 88 ? -3.264 6.522 -4.241 1.00 86.44 88 MET A O 1
ATOM 700 N N . SER A 1 89 ? -3.959 7.868 -2.586 1.00 89.00 89 SER A N 1
ATOM 701 C CA . SER A 1 89 ? -4.081 9.080 -3.403 1.00 89.00 89 SER A CA 1
ATOM 702 C C . SER A 1 89 ? -2.762 9.481 -4.065 1.00 89.00 89 SER A C 1
ATOM 704 O O . SER A 1 89 ? -2.771 9.958 -5.194 1.00 89.00 89 SER A O 1
ATOM 706 N N . TYR A 1 90 ? -1.625 9.235 -3.409 1.00 88.12 90 TYR A N 1
ATOM 707 C CA . TYR A 1 90 ? -0.305 9.476 -3.994 1.00 88.12 90 TYR A CA 1
ATOM 708 C C . TYR A 1 90 ? 0.020 8.520 -5.155 1.00 88.12 90 TYR A C 1
ATOM 710 O O . TYR A 1 90 ? 0.522 8.942 -6.193 1.00 88.12 90 TYR A O 1
ATOM 718 N N . GLY A 1 91 ? -0.248 7.221 -4.987 1.00 83.50 91 GLY A N 1
ATOM 719 C CA . GLY A 1 91 ? 0.178 6.192 -5.940 1.00 83.50 91 GLY A CA 1
ATOM 720 C C . GLY A 1 91 ? -0.837 5.843 -7.034 1.00 83.50 91 GLY A C 1
ATOM 721 O O . GLY A 1 91 ? -0.450 5.309 -8.075 1.00 83.50 91 GLY A O 1
ATOM 722 N N . ILE A 1 92 ? -2.122 6.146 -6.826 1.00 86.69 92 ILE A N 1
ATOM 723 C CA . ILE A 1 92 ? -3.218 5.690 -7.693 1.00 86.69 92 ILE A CA 1
ATOM 724 C C . ILE A 1 92 ? -3.093 6.184 -9.136 1.00 86.69 92 ILE A C 1
ATOM 726 O O . ILE A 1 92 ? -3.508 5.481 -10.045 1.00 86.69 92 ILE A O 1
ATOM 730 N N . LEU A 1 93 ? -2.477 7.342 -9.385 1.00 86.25 93 LEU A N 1
ATOM 731 C CA . LEU A 1 93 ? -2.294 7.844 -10.751 1.00 86.25 93 LEU A CA 1
ATOM 732 C C . LEU A 1 93 ? -1.355 6.954 -11.584 1.00 86.25 93 LEU A C 1
ATOM 734 O O . LEU A 1 93 ? -1.500 6.863 -12.798 1.00 86.25 93 LEU A O 1
ATOM 738 N N . LEU A 1 94 ? -0.400 6.289 -10.929 1.00 83.38 94 LEU A N 1
ATOM 739 C CA . LEU A 1 94 ? 0.638 5.499 -11.591 1.00 83.38 94 LEU A CA 1
ATOM 740 C C . LEU A 1 94 ? 0.213 4.041 -11.774 1.00 83.38 94 LEU A C 1
ATOM 742 O O . LEU A 1 94 ? 0.234 3.522 -12.886 1.00 83.38 94 LEU A O 1
ATOM 746 N N . TRP A 1 95 ? -0.197 3.382 -10.687 1.00 84.19 95 TRP A N 1
ATOM 747 C CA . TRP A 1 95 ? -0.572 1.961 -10.701 1.00 84.19 95 TRP A CA 1
ATOM 748 C C . TRP A 1 95 ? -2.092 1.731 -10.722 1.00 84.19 95 TRP A C 1
ATOM 750 O O . TRP A 1 95 ? -2.536 0.586 -10.690 1.00 84.19 95 TRP A O 1
ATOM 760 N N . GLY A 1 96 ? -2.891 2.800 -10.834 1.00 82.50 96 GLY A N 1
ATOM 761 C CA . GLY A 1 96 ? -4.356 2.774 -10.950 1.00 82.50 96 GLY A CA 1
ATOM 762 C C . GLY A 1 96 ? -4.887 1.905 -12.085 1.00 82.50 96 GLY A C 1
ATOM 763 O O . GLY A 1 96 ? -5.920 1.258 -11.951 1.00 82.50 96 GLY A O 1
ATOM 764 N N . ASN A 1 97 ? -4.147 1.869 -13.192 1.00 81.44 97 ASN A N 1
ATOM 765 C CA . ASN A 1 97 ? -4.509 1.129 -14.399 1.00 81.44 97 ASN A CA 1
ATOM 766 C C . ASN A 1 97 ? -3.968 -0.315 -14.421 1.00 81.44 97 ASN A C 1
ATOM 768 O O . ASN A 1 97 ? -4.070 -1.014 -15.427 1.00 81.44 97 ASN A O 1
ATOM 772 N N . ALA A 1 98 ? -3.325 -0.772 -13.347 1.00 83.75 98 ALA A N 1
ATOM 773 C CA . ALA A 1 98 ? -2.761 -2.112 -13.305 1.00 83.75 98 ALA A CA 1
ATOM 774 C C . ALA A 1 98 ? -3.852 -3.181 -13.126 1.00 83.75 98 ALA A C 1
ATOM 776 O O . ALA A 1 98 ? -4.785 -3.008 -12.343 1.00 83.75 98 ALA A O 1
ATOM 777 N N . ALA A 1 99 ? -3.683 -4.338 -13.773 1.00 78.06 99 ALA A N 1
ATOM 778 C CA . ALA A 1 99 ? -4.643 -5.445 -13.700 1.00 78.06 99 ALA A CA 1
ATOM 779 C C . ALA A 1 99 ? -4.856 -5.976 -12.265 1.00 78.06 99 ALA A C 1
ATOM 781 O O . ALA A 1 99 ? -5.963 -6.359 -11.891 1.00 78.06 99 ALA A O 1
ATOM 782 N N . ASP A 1 100 ? -3.816 -5.943 -11.425 1.00 81.88 100 ASP A N 1
ATOM 783 C CA . ASP A 1 100 ? -3.850 -6.473 -10.054 1.00 81.88 100 ASP A CA 1
ATOM 784 C C . ASP A 1 100 ? -4.438 -5.510 -9.009 1.00 81.88 100 ASP A C 1
ATOM 786 O O . ASP A 1 100 ? -4.446 -5.810 -7.807 1.00 81.88 100 ASP A O 1
ATOM 790 N N . ILE A 1 101 ? -4.953 -4.351 -9.427 1.00 85.06 101 ILE A N 1
ATOM 791 C CA . ILE A 1 101 ? -5.421 -3.317 -8.501 1.00 85.06 101 ILE A CA 1
ATOM 792 C C . ILE A 1 101 ? -6.574 -3.776 -7.604 1.00 85.06 101 ILE A C 1
ATOM 794 O O . ILE A 1 101 ? -6.685 -3.351 -6.449 1.00 85.06 101 ILE A O 1
ATOM 798 N N . HIS A 1 102 ? -7.397 -4.708 -8.089 1.00 85.62 102 HIS A N 1
ATOM 799 C CA . HIS A 1 102 ? -8.529 -5.252 -7.345 1.00 85.62 102 HIS A CA 1
ATOM 800 C C . HIS A 1 102 ? -8.116 -5.783 -5.960 1.00 85.62 102 HIS A C 1
ATOM 802 O O . HIS A 1 102 ? -8.838 -5.605 -4.978 1.00 85.62 102 HIS A O 1
ATOM 808 N N . ARG A 1 103 ? -6.912 -6.362 -5.830 1.00 86.00 103 ARG A N 1
ATOM 809 C CA . ARG A 1 103 ? -6.402 -6.875 -4.544 1.00 86.00 103 ARG A CA 1
ATOM 810 C C . ARG A 1 103 ? -6.242 -5.762 -3.503 1.00 86.00 103 ARG A C 1
ATOM 812 O O . ARG A 1 103 ? -6.530 -5.985 -2.327 1.00 86.00 103 ARG A O 1
ATOM 819 N N . ILE A 1 104 ? -5.821 -4.567 -3.922 1.00 88.44 104 ILE A N 1
ATOM 820 C CA . ILE A 1 104 ? -5.673 -3.403 -3.039 1.00 88.44 104 ILE A CA 1
ATOM 821 C C . ILE A 1 104 ? -7.048 -2.895 -2.597 1.00 88.44 104 ILE A C 1
ATOM 823 O O . ILE A 1 104 ? -7.252 -2.680 -1.403 1.00 88.44 104 ILE A O 1
ATOM 827 N N . PHE A 1 105 ? -8.015 -2.788 -3.513 1.00 87.31 105 PHE A N 1
ATOM 828 C CA . PHE A 1 105 ? -9.381 -2.372 -3.172 1.00 87.31 105 PHE A CA 1
ATOM 829 C C . PHE A 1 105 ? -10.076 -3.345 -2.212 1.00 87.31 105 PHE A C 1
ATOM 831 O O . PHE A 1 105 ? -10.763 -2.923 -1.281 1.00 87.31 105 PHE A O 1
ATOM 838 N N . VAL A 1 106 ? -9.855 -4.655 -2.361 1.00 89.81 106 VAL A N 1
ATOM 839 C CA . VAL A 1 106 ? -10.360 -5.652 -1.403 1.00 89.81 106 VAL A CA 1
ATOM 840 C C . VAL A 1 106 ? -9.768 -5.427 -0.008 1.00 89.81 106 VAL A C 1
ATOM 842 O O . VAL A 1 106 ? -10.504 -5.457 0.983 1.00 89.81 106 VAL A O 1
ATOM 845 N N . LEU A 1 107 ? -8.460 -5.161 0.092 1.00 88.31 107 LEU A N 1
ATOM 846 C CA . LEU A 1 107 ? -7.804 -4.843 1.367 1.00 88.31 107 LEU A CA 1
ATOM 847 C C . LEU A 1 107 ? -8.317 -3.534 1.969 1.00 88.31 107 LEU A C 1
ATOM 849 O O . LEU A 1 107 ? -8.542 -3.471 3.178 1.00 88.31 107 LEU A O 1
ATOM 853 N N . GLN A 1 108 ? -8.554 -2.523 1.136 1.00 88.44 108 GLN A N 1
ATOM 854 C CA . GLN A 1 108 ? -9.145 -1.256 1.547 1.00 88.44 108 GLN A CA 1
ATOM 855 C C . GLN A 1 108 ? -10.541 -1.474 2.144 1.00 88.44 108 GLN A C 1
ATOM 857 O O . GLN A 1 108 ? -10.792 -1.091 3.284 1.00 88.44 108 GLN A O 1
ATOM 862 N N . ASN A 1 109 ? -11.420 -2.185 1.435 1.00 88.62 109 ASN A N 1
ATOM 863 C CA . ASN A 1 109 ? -12.761 -2.519 1.919 1.00 88.62 109 ASN A CA 1
ATOM 864 C C . ASN A 1 109 ? -12.728 -3.369 3.195 1.00 88.62 109 ASN A C 1
ATOM 866 O O . ASN A 1 109 ? -13.595 -3.238 4.058 1.00 88.62 109 ASN A O 1
ATOM 870 N N . ARG A 1 110 ? -11.731 -4.248 3.346 1.00 87.12 110 ARG A N 1
ATOM 871 C CA . ARG A 1 110 ? -11.520 -5.016 4.580 1.00 87.12 110 ARG A CA 1
ATOM 872 C C . ARG A 1 110 ? -11.117 -4.114 5.748 1.00 87.12 110 ARG A C 1
ATOM 874 O O . ARG A 1 110 ? -11.615 -4.314 6.852 1.00 87.12 110 ARG A O 1
ATOM 881 N N . ALA A 1 111 ? -10.241 -3.137 5.519 1.00 85.94 111 ALA A N 1
ATOM 882 C CA . ALA A 1 111 ? -9.846 -2.166 6.537 1.00 85.94 111 ALA A CA 1
ATOM 883 C C . ALA A 1 111 ? -11.031 -1.278 6.951 1.00 85.94 111 ALA A C 1
ATOM 885 O O . ALA A 1 111 ? -11.266 -1.099 8.141 1.00 85.94 111 ALA A O 1
ATOM 886 N N . VAL A 1 112 ? -11.829 -0.802 5.990 1.00 87.94 112 VAL A N 1
ATOM 887 C CA . VAL A 1 112 ? -13.043 -0.013 6.263 1.00 87.94 112 VAL A CA 1
ATOM 888 C C . VAL A 1 112 ? -14.055 -0.819 7.082 1.00 87.94 112 VAL A C 1
ATOM 890 O O . VAL A 1 112 ? -14.528 -0.337 8.109 1.00 87.94 112 VAL A O 1
ATOM 893 N N . ARG A 1 113 ? -14.324 -2.076 6.706 1.00 87.75 113 ARG A N 1
ATOM 894 C CA . ARG A 1 113 ? -15.178 -2.979 7.497 1.00 87.75 113 ARG A CA 1
ATOM 895 C C . ARG A 1 113 ? -14.658 -3.190 8.916 1.00 87.75 113 ARG A C 1
ATOM 897 O O . ARG A 1 113 ? -15.435 -3.165 9.863 1.00 87.75 113 ARG A O 1
ATOM 904 N N . ALA A 1 114 ? -13.340 -3.313 9.085 1.00 85.81 114 ALA A N 1
ATOM 905 C CA . ALA A 1 114 ? -12.735 -3.441 10.408 1.00 85.81 114 ALA A CA 1
ATOM 906 C C . ALA A 1 114 ? -12.983 -2.211 11.298 1.00 85.81 114 ALA A C 1
ATOM 908 O O . ALA A 1 114 ? -13.160 -2.384 12.499 1.00 85.81 114 ALA A O 1
ATOM 909 N N . ILE A 1 115 ? -13.027 -1.000 10.730 1.00 85.56 115 ILE A N 1
ATOM 910 C CA . ILE A 1 115 ? -13.312 0.245 11.464 1.00 85.56 115 ILE A CA 1
ATOM 911 C C . ILE A 1 115 ? -14.777 0.286 11.904 1.00 85.56 115 ILE A C 1
ATOM 913 O O . ILE A 1 115 ? -15.066 0.480 13.086 1.00 85.56 115 ILE A O 1
ATOM 917 N N . TYR A 1 116 ? -15.701 0.066 10.969 1.00 82.62 116 TYR A N 1
ATOM 918 C CA . TYR A 1 116 ? -17.137 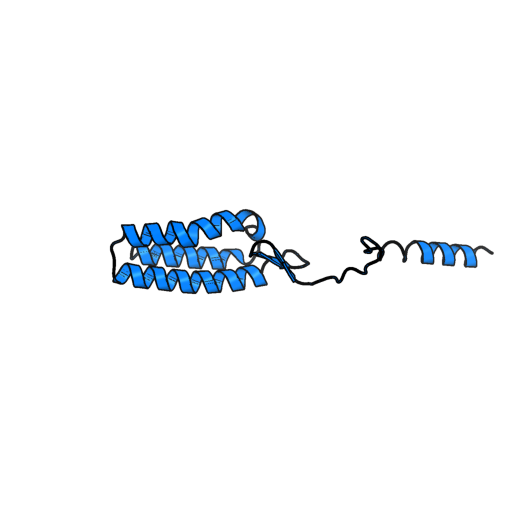0.194 11.228 1.00 82.62 116 TYR A CA 1
ATOM 919 C C . TYR A 1 116 ? -17.776 -1.055 11.857 1.00 82.62 116 TYR A C 1
ATOM 921 O O . TYR A 1 116 ? -18.928 -0.986 12.266 1.00 82.62 116 TYR A O 1
ATOM 929 N N . LYS A 1 117 ? -17.031 -2.166 11.997 1.00 70.44 117 LYS A N 1
ATOM 930 C CA . LYS A 1 117 ? -17.542 -3.480 12.439 1.00 70.44 117 LYS A CA 1
ATOM 931 C C . LYS A 1 117 ? -18.777 -3.931 11.632 1.00 70.44 117 LYS A C 1
ATOM 933 O O . LYS A 1 117 ? -19.732 -4.445 12.204 1.00 70.44 117 LYS A O 1
ATOM 938 N N . LEU A 1 118 ? -18.726 -3.712 10.316 1.00 60.78 118 LEU A N 1
ATOM 939 C CA . LEU A 1 118 ? -19.668 -4.244 9.321 1.00 60.78 118 LEU A CA 1
ATOM 940 C C . LEU A 1 118 ? -19.219 -5.638 8.878 1.00 60.78 118 LEU A C 1
ATOM 942 O O . LEU A 1 118 ? -20.076 -6.539 8.822 1.00 60.78 118 LEU A O 1
#

Organism: Eumeta variegata (NCBI:txid151549)